Protein AF-A0A7C9GG11-F1 (afdb_monomer_lite)

pLDDT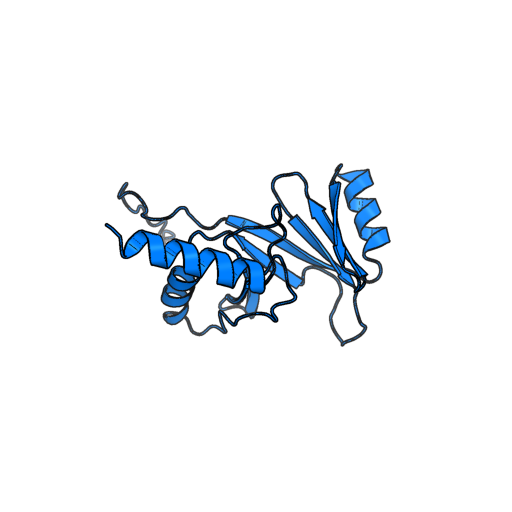: mean 78.02, std 20.52, range [38.72, 98.62]

Sequence (157 aa):
MRRDRLIFNKRNNDVRKYTMPKIRHLAIIAMDPEELARFYCDVFDMEVIDRSPTGGVFLSDGYFNIALLPNRAEGKANGINHFGFLVDDVAEVEERLKKWKVSGPKARPDNRYYAETRATDPEGNMFDLSVHGFLKKETGEDRKTAAGEKTKTRENV

Radius of gyration: 18.52 Å; chains: 1; bounding box: 51×51×49 Å

Foldseek 3Di:
DDDPDDCPPPDDPPPPPWDDWDFAEWEWEDQQQVVVVCVCCVPPVWDFPDADPQRWTWTHPVRHIYIYHYDPVPPDDTTTQAIEIATQDPVVVVVVCVVDPWDDQDADPQADFAFGGWIADPVRHIYGYGNPHDNDRDTSVNVVVVVVVVVVVVVVD

Secondary structure (DSSP, 8-state):
----------------SSPPPEEEEEEEEES-HHHHHHHHHHHH--EEEEE-TTS-EEEESSS-EEEEEE--SSSPPSEEEEEEEE-S-HHHHHHHHTTSS----EEPPTT-SS--EEEE-TT--EEEEESSTTSS---HHHHHHHHHHHHHHHTT-

Structure (mmCIF, N/CA/C/O backbone):
data_AF-A0A7C9GG11-F1
#
_entry.id   AF-A0A7C9GG11-F1
#
loop_
_atom_site.group_PDB
_atom_site.id
_atom_site.type_symbol
_atom_site.label_atom_id
_atom_site.label_alt_id
_atom_site.label_comp_id
_atom_site.label_asym_id
_atom_site.label_entity_id
_atom_site.label_seq_id
_atom_site.pdbx_PDB_ins_code
_atom_site.Cartn_x
_atom_site.Cartn_y
_atom_site.Cartn_z
_atom_site.occupancy
_atom_site.B_iso_or_equiv
_atom_site.auth_seq_id
_atom_site.auth_comp_id
_atom_site.auth_asym_id
_atom_site.auth_atom_id
_atom_site.pdbx_PDB_model_num
ATOM 1 N N . MET A 1 1 ? -1.467 -30.677 32.889 1.00 40.59 1 MET A N 1
ATOM 2 C CA . MET A 1 1 ? -1.200 -29.786 31.738 1.00 40.59 1 MET A CA 1
ATOM 3 C C . MET A 1 1 ? -2.509 -29.175 31.270 1.00 40.59 1 MET A C 1
ATOM 5 O O . MET A 1 1 ? -3.323 -29.870 30.673 1.00 40.59 1 MET A O 1
ATOM 9 N N . ARG A 1 2 ? -2.770 -27.914 31.631 1.00 38.91 2 ARG A N 1
ATOM 10 C CA . ARG A 1 2 ? -3.952 -27.183 31.161 1.00 38.91 2 ARG A CA 1
ATOM 11 C C . ARG A 1 2 ? -3.643 -26.679 29.752 1.00 38.91 2 ARG A C 1
ATOM 13 O O . ARG A 1 2 ? -2.632 -26.021 29.552 1.00 38.91 2 ARG A O 1
ATOM 20 N N . ARG A 1 3 ? -4.463 -27.074 28.777 1.00 43.50 3 ARG A N 1
ATOM 21 C CA . ARG A 1 3 ? -4.437 -26.501 27.430 1.00 43.50 3 ARG A CA 1
ATOM 22 C C . ARG A 1 3 ? -5.067 -25.121 27.540 1.00 43.50 3 ARG A C 1
ATOM 24 O O . ARG A 1 3 ? -6.277 -25.036 27.757 1.00 43.50 3 ARG A O 1
ATOM 31 N N . ASP A 1 4 ? -4.254 -24.081 27.430 1.00 44.12 4 ASP A N 1
ATOM 32 C CA . ASP A 1 4 ? -4.733 -22.710 27.327 1.00 44.12 4 ASP A CA 1
ATOM 33 C C . ASP A 1 4 ? -5.548 -22.592 26.042 1.00 44.12 4 ASP A C 1
ATOM 35 O O . ASP A 1 4 ? -5.050 -22.575 24.917 1.00 44.12 4 ASP A O 1
ATOM 39 N N . ARG A 1 5 ? -6.864 -22.639 26.235 1.00 41.66 5 ARG A N 1
ATOM 40 C CA . ARG A 1 5 ? -7.866 -22.470 25.200 1.00 41.66 5 ARG A CA 1
ATOM 41 C C . ARG A 1 5 ? -7.741 -21.024 24.728 1.00 41.66 5 ARG A C 1
ATOM 43 O O . ARG A 1 5 ? -8.159 -20.115 25.440 1.00 41.66 5 ARG A O 1
ATOM 50 N N . LEU A 1 6 ? -7.141 -20.840 23.550 1.00 39.03 6 LEU A N 1
ATOM 51 C CA . LEU A 1 6 ? -7.130 -19.590 22.792 1.00 39.03 6 LEU A CA 1
ATOM 52 C C . LEU A 1 6 ? -8.517 -18.943 22.927 1.00 39.03 6 LEU A C 1
ATOM 54 O O . LEU A 1 6 ? -9.521 -19.544 22.532 1.00 39.03 6 LEU A O 1
ATOM 58 N N . ILE A 1 7 ? -8.589 -17.768 23.553 1.00 41.22 7 ILE A N 1
ATOM 59 C CA . ILE A 1 7 ? -9.839 -17.029 23.736 1.00 41.22 7 ILE A CA 1
ATOM 60 C C . ILE A 1 7 ? -10.241 -16.498 22.356 1.00 41.22 7 ILE A C 1
ATOM 62 O O . ILE A 1 7 ? -9.995 -15.345 22.007 1.00 41.22 7 ILE A O 1
ATOM 66 N N . PHE A 1 8 ? -10.855 -17.354 21.538 1.00 41.09 8 PHE A N 1
ATOM 67 C CA . PHE A 1 8 ? -11.678 -16.901 20.431 1.00 41.09 8 PHE A CA 1
ATOM 68 C C . PHE A 1 8 ? -12.862 -16.206 21.076 1.00 41.09 8 PHE A C 1
ATOM 70 O O . PHE A 1 8 ? -13.739 -16.832 21.672 1.00 41.09 8 PHE A O 1
ATOM 77 N N . ASN A 1 9 ? -12.813 -14.884 21.047 1.00 40.16 9 ASN A N 1
ATOM 78 C CA . ASN A 1 9 ? -13.829 -14.046 21.630 1.00 40.16 9 ASN A CA 1
ATOM 79 C C . ASN A 1 9 ? -15.135 -14.287 20.855 1.00 40.16 9 ASN A C 1
ATOM 81 O O . ASN A 1 9 ? -15.364 -13.676 19.811 1.00 40.16 9 ASN A O 1
ATOM 85 N N . LYS A 1 10 ? -15.965 -15.217 21.348 1.00 44.25 10 LYS A N 1
ATOM 86 C CA . LYS A 1 10 ? -17.392 -15.334 21.031 1.00 44.25 10 LYS A CA 1
ATOM 87 C C . LYS A 1 10 ? -18.043 -14.042 21.527 1.00 44.25 10 LYS A C 1
ATOM 89 O O . LYS A 1 10 ? -18.586 -13.988 22.623 1.00 44.25 10 LYS A O 1
ATOM 94 N N . ARG A 1 11 ? -17.899 -12.963 20.760 1.00 49.91 11 ARG A N 1
ATOM 95 C CA . ARG A 1 11 ? -18.651 -11.734 20.991 1.00 49.91 11 ARG A CA 1
ATOM 96 C C . ARG A 1 11 ? -19.949 -11.830 20.214 1.00 49.91 11 ARG A C 1
ATOM 98 O O . ARG A 1 11 ? -19.939 -12.115 19.019 1.00 49.91 11 ARG A O 1
ATOM 105 N N . ASN A 1 12 ? -21.019 -11.676 20.982 1.00 40.12 12 ASN A N 1
ATOM 106 C CA . ASN A 1 12 ? -22.413 -11.728 20.597 1.00 40.12 12 ASN A CA 1
ATOM 107 C C . ASN A 1 12 ? -22.710 -10.877 19.364 1.00 40.12 12 ASN A C 1
ATOM 109 O O . ASN A 1 12 ? -21.978 -9.950 19.026 1.00 40.12 12 ASN A O 1
ATOM 113 N N . ASN A 1 13 ? -23.826 -11.227 18.735 1.00 44.06 13 ASN A N 1
ATOM 114 C CA . ASN A 1 13 ? -24.423 -10.644 17.540 1.00 44.06 13 ASN A CA 1
ATOM 115 C C . ASN A 1 13 ? -24.914 -9.190 17.741 1.00 44.06 13 ASN A C 1
ATOM 117 O O . ASN A 1 13 ? -25.899 -8.782 17.132 1.00 44.06 13 ASN A O 1
ATOM 121 N N . ASP A 1 14 ? -24.250 -8.419 18.604 1.00 47.81 14 ASP A N 1
ATOM 122 C CA . ASP A 1 14 ? -24.412 -6.976 18.675 1.00 47.81 14 ASP A CA 1
ATOM 123 C C . ASP A 1 14 ? -23.839 -6.418 17.380 1.00 47.81 14 ASP A C 1
ATOM 125 O O . ASP A 1 14 ? -22.644 -6.562 17.100 1.00 47.81 14 ASP A O 1
ATOM 129 N N . VAL A 1 15 ? -24.730 -5.858 16.564 1.00 47.22 15 VAL A N 1
ATOM 130 C CA . VAL A 1 15 ? -24.448 -5.175 15.302 1.00 47.22 15 VAL A CA 1
ATOM 131 C C . VAL A 1 15 ? -23.157 -4.389 15.475 1.00 47.22 15 VAL A C 1
ATOM 133 O O . VAL A 1 15 ? -23.130 -3.378 16.182 1.00 47.22 15 VAL A O 1
ATOM 136 N N . ARG A 1 16 ? -22.047 -4.871 14.897 1.00 51.84 16 ARG A N 1
ATOM 137 C CA . ARG A 1 16 ? -20.829 -4.069 14.917 1.00 51.84 16 ARG A CA 1
ATOM 138 C C . ARG A 1 16 ? -21.207 -2.768 14.229 1.00 51.84 16 ARG A C 1
ATOM 140 O O . ARG A 1 16 ? -21.592 -2.788 13.065 1.00 51.84 16 ARG A O 1
ATOM 147 N N . LYS A 1 17 ? -21.102 -1.655 14.955 1.00 54.22 17 LYS A N 1
ATOM 148 C CA . LYS A 1 17 ? -21.342 -0.313 14.413 1.00 54.22 17 LYS A CA 1
ATOM 149 C C . LYS A 1 17 ? -20.488 -0.050 13.156 1.00 54.22 17 LYS A C 1
ATOM 151 O O . LYS A 1 17 ? -20.862 0.787 12.347 1.00 54.22 17 LYS A O 1
ATOM 156 N N . TYR A 1 18 ? -19.401 -0.815 12.988 1.00 57.03 18 TYR A N 1
ATOM 157 C CA . TYR A 1 18 ? -18.462 -0.768 11.871 1.00 57.03 18 TYR A CA 1
ATOM 158 C C . TYR A 1 18 ? -18.051 -2.165 11.405 1.00 57.03 18 TYR A C 1
ATOM 160 O O . TYR A 1 18 ? -17.975 -3.122 12.188 1.00 57.03 18 TYR A O 1
ATOM 168 N N . THR A 1 19 ? -17.754 -2.291 10.117 1.00 76.75 19 THR A N 1
ATOM 169 C CA . THR A 1 19 ? -17.280 -3.548 9.549 1.00 76.75 19 THR A CA 1
ATOM 170 C C . THR A 1 19 ? -15.874 -3.874 10.062 1.00 76.75 19 THR A C 1
ATOM 172 O O . THR A 1 19 ? -15.121 -3.026 10.535 1.00 76.75 19 THR A O 1
ATOM 175 N N . MET A 1 20 ? -15.511 -5.158 10.065 1.00 87.00 20 MET A N 1
ATOM 176 C CA . MET A 1 20 ? -14.151 -5.561 10.432 1.00 87.00 20 MET A CA 1
ATOM 177 C C . MET A 1 20 ? -13.158 -5.015 9.393 1.00 87.00 20 MET A C 1
ATOM 179 O O . MET A 1 20 ? -13.318 -5.396 8.229 1.00 87.00 20 MET A O 1
ATOM 183 N N . PRO A 1 21 ? -12.117 -4.252 9.791 1.00 92.06 21 PRO A N 1
ATOM 184 C CA . PRO A 1 21 ? -11.079 -3.805 8.868 1.00 92.06 21 PRO A CA 1
ATOM 185 C C . PRO A 1 21 ? -10.490 -4.950 8.051 1.00 92.06 21 PRO A C 1
ATOM 187 O O . PRO A 1 21 ? -10.298 -6.058 8.568 1.00 92.06 21 PRO A O 1
ATOM 190 N N . LYS A 1 22 ? -10.205 -4.687 6.777 1.00 91.19 22 LYS A N 1
ATOM 191 C CA . LYS A 1 22 ? -9.681 -5.685 5.835 1.00 91.19 22 LYS A CA 1
ATOM 192 C C . LYS A 1 22 ? -8.292 -5.287 5.381 1.00 91.19 22 LYS A C 1
ATOM 194 O O . LYS A 1 22 ? -8.076 -4.122 5.073 1.00 91.19 22 LYS A O 1
ATOM 199 N N . ILE A 1 23 ? -7.372 -6.244 5.292 1.00 92.81 23 ILE A N 1
ATOM 200 C CA . ILE A 1 23 ? -6.103 -6.003 4.600 1.00 92.81 23 ILE A CA 1
ATOM 201 C C . ILE A 1 23 ? -6.422 -5.892 3.110 1.00 92.81 23 ILE A C 1
ATOM 203 O O . ILE A 1 23 ? -7.048 -6.784 2.539 1.00 92.81 23 ILE A O 1
ATOM 207 N N . ARG A 1 24 ? -6.053 -4.765 2.507 1.00 93.50 24 ARG A N 1
ATOM 208 C CA . ARG A 1 24 ? -6.392 -4.421 1.115 1.00 93.50 24 ARG A CA 1
ATOM 209 C C . ARG A 1 24 ? -5.201 -3.904 0.320 1.00 93.50 24 ARG A C 1
ATOM 211 O O . ARG A 1 24 ? -5.360 -3.525 -0.835 1.00 93.50 24 ARG A O 1
ATOM 218 N N . HIS A 1 25 ? -4.036 -3.866 0.951 1.00 93.31 25 HIS A N 1
ATOM 219 C CA . HIS A 1 25 ? -2.834 -3.280 0.397 1.00 93.31 25 HIS A CA 1
ATOM 220 C C . HIS A 1 25 ? -1.596 -4.019 0.905 1.00 93.31 25 HIS A C 1
ATOM 222 O O . HIS A 1 25 ? -1.509 -4.342 2.094 1.00 93.31 25 HIS A O 1
ATOM 228 N N . LEU A 1 26 ? -0.632 -4.227 0.015 1.00 96.00 26 LEU A N 1
ATOM 229 C CA . LEU A 1 26 ? 0.717 -4.688 0.315 1.00 96.00 26 LEU A CA 1
ATOM 230 C C . LEU A 1 26 ? 1.717 -3.821 -0.443 1.00 96.00 26 LEU A C 1
ATOM 232 O O . LEU A 1 26 ? 1.577 -3.615 -1.644 1.00 96.00 26 LEU A O 1
ATOM 236 N N . ALA A 1 27 ? 2.759 -3.365 0.236 1.00 95.69 27 ALA A N 1
ATOM 237 C CA . ALA A 1 27 ? 3.867 -2.664 -0.383 1.00 95.69 27 ALA A CA 1
ATOM 238 C C . ALA A 1 27 ? 5.120 -3.535 -0.395 1.00 95.69 27 ALA A C 1
ATOM 240 O O . ALA A 1 27 ? 5.523 -4.085 0.635 1.00 95.69 27 ALA A O 1
ATOM 241 N N . ILE A 1 28 ? 5.765 -3.596 -1.554 1.00 97.38 28 ILE A N 1
ATOM 242 C CA . ILE A 1 28 ? 7.005 -4.331 -1.789 1.00 97.38 28 ILE A CA 1
ATOM 243 C C . ILE A 1 28 ? 8.052 -3.335 -2.279 1.00 97.38 28 ILE A C 1
ATOM 245 O O . ILE A 1 28 ? 7.799 -2.578 -3.212 1.00 97.38 28 ILE A O 1
ATOM 249 N N . ILE A 1 29 ? 9.228 -3.325 -1.653 1.00 96.75 29 ILE A N 1
ATOM 250 C CA . ILE A 1 29 ? 10.393 -2.613 -2.185 1.00 96.75 29 ILE A CA 1
ATOM 251 C C . ILE A 1 29 ? 11.060 -3.504 -3.228 1.00 96.75 29 ILE A C 1
ATOM 253 O O . ILE A 1 29 ? 11.436 -4.640 -2.931 1.00 96.75 29 ILE A O 1
ATOM 257 N N . ALA A 1 30 ? 11.224 -2.971 -4.433 1.00 96.31 30 ALA A N 1
ATOM 258 C CA . ALA A 1 30 ? 11.803 -3.661 -5.573 1.00 96.31 30 ALA A CA 1
ATOM 259 C C . ALA A 1 30 ? 12.916 -2.822 -6.203 1.00 96.31 30 ALA A C 1
ATOM 261 O O . ALA A 1 30 ? 12.816 -1.598 -6.279 1.00 96.31 30 ALA A O 1
ATOM 262 N N . MET A 1 31 ? 13.975 -3.484 -6.670 1.00 95.12 31 MET A N 1
ATOM 263 C CA . MET A 1 31 ? 15.020 -2.831 -7.464 1.00 95.12 31 MET A CA 1
ATOM 264 C C . MET A 1 31 ? 14.472 -2.324 -8.798 1.00 95.12 31 MET A C 1
ATOM 266 O O . MET A 1 31 ? 14.729 -1.179 -9.154 1.00 95.12 31 MET A O 1
ATOM 270 N N . ASP A 1 32 ? 13.679 -3.152 -9.479 1.00 96.19 32 ASP A N 1
ATOM 271 C CA . ASP A 1 32 ? 12.973 -2.795 -10.706 1.00 96.19 32 ASP A CA 1
ATOM 272 C C . ASP A 1 32 ? 11.463 -3.048 -10.528 1.00 96.19 32 ASP A C 1
ATOM 274 O O . ASP A 1 32 ? 10.991 -4.184 -10.652 1.00 96.19 32 ASP A O 1
ATOM 278 N N . PRO A 1 33 ? 10.686 -2.008 -10.171 1.00 98.06 33 PRO A N 1
ATOM 279 C CA . PRO A 1 33 ? 9.238 -2.121 -10.052 1.00 98.06 33 PRO A CA 1
ATOM 280 C C . PRO A 1 33 ? 8.515 -2.484 -11.355 1.00 98.06 33 PRO A C 1
ATOM 282 O O . PRO A 1 33 ? 7.463 -3.109 -11.276 1.00 98.06 33 PRO A O 1
ATOM 285 N N . GLU A 1 34 ? 9.031 -2.118 -12.533 1.00 97.94 34 GLU A N 1
ATOM 286 C CA . GLU A 1 34 ? 8.371 -2.399 -13.819 1.00 97.94 34 GLU A CA 1
ATOM 287 C C . GLU A 1 34 ? 8.625 -3.837 -14.284 1.00 97.94 34 GLU A C 1
ATOM 289 O O . GLU A 1 34 ? 7.731 -4.476 -14.837 1.00 97.94 34 GLU A O 1
ATOM 294 N N . GLU A 1 35 ? 9.824 -4.377 -14.060 1.00 98.25 35 GLU A N 1
ATOM 295 C CA . GLU A 1 35 ? 10.091 -5.803 -14.288 1.00 98.25 35 GLU A CA 1
ATOM 296 C C . GLU A 1 35 ? 9.242 -6.671 -13.352 1.00 98.25 35 GLU A C 1
ATOM 298 O O . GLU A 1 35 ? 8.569 -7.601 -13.798 1.00 98.25 35 GLU A O 1
ATOM 303 N N . LEU A 1 36 ? 9.188 -6.320 -12.064 1.00 98.44 36 LEU A N 1
ATOM 304 C CA . LEU A 1 36 ? 8.354 -7.042 -11.108 1.00 98.44 36 LEU A CA 1
ATOM 305 C C . LEU A 1 36 ? 6.856 -6.892 -11.419 1.00 98.44 36 LEU A C 1
ATOM 307 O O . LEU A 1 36 ? 6.096 -7.841 -11.233 1.00 98.44 36 LEU A O 1
ATOM 311 N N . ALA A 1 37 ? 6.423 -5.730 -11.921 1.00 98.56 37 ALA A N 1
ATOM 312 C CA . ALA A 1 37 ? 5.053 -5.538 -12.381 1.00 98.56 37 ALA A CA 1
ATOM 313 C C . ALA A 1 37 ? 4.706 -6.486 -13.527 1.00 98.56 37 ALA A C 1
ATOM 315 O O . ALA A 1 37 ? 3.693 -7.174 -13.444 1.00 98.56 37 ALA A O 1
ATOM 316 N N . ARG A 1 38 ? 5.570 -6.569 -14.548 1.00 98.62 38 ARG A N 1
ATOM 317 C CA . ARG A 1 38 ? 5.396 -7.500 -15.672 1.00 98.62 38 ARG A CA 1
ATOM 318 C C . ARG A 1 38 ? 5.247 -8.935 -15.201 1.00 98.62 38 ARG A C 1
ATOM 320 O O . ARG A 1 38 ? 4.312 -9.595 -15.619 1.00 98.62 38 ARG A O 1
ATOM 327 N N . PHE A 1 39 ? 6.082 -9.381 -14.264 1.00 98.62 39 PHE A N 1
ATOM 328 C CA . PHE A 1 39 ? 5.938 -10.715 -13.682 1.00 98.62 39 PHE A CA 1
ATOM 329 C C . PHE A 1 39 ? 4.541 -10.949 -13.082 1.00 98.62 39 PHE A C 1
ATOM 331 O O . PHE A 1 39 ? 3.913 -11.962 -13.372 1.00 98.62 39 PHE A O 1
ATOM 338 N N . TYR A 1 40 ? 4.031 -10.021 -12.266 1.00 98.50 40 TYR A N 1
ATOM 339 C CA . TYR A 1 40 ? 2.705 -10.183 -11.661 1.00 98.50 40 TYR A CA 1
ATOM 340 C C . TYR A 1 40 ? 1.562 -10.105 -12.681 1.00 98.50 40 TYR A C 1
ATOM 342 O O . TYR A 1 40 ? 0.586 -10.840 -12.545 1.00 98.50 40 TYR A O 1
ATOM 350 N N . CYS A 1 41 ? 1.683 -9.246 -13.695 1.00 98.25 41 CYS A N 1
ATOM 351 C CA . CYS A 1 41 ? 0.726 -9.173 -14.795 1.00 98.25 41 CYS A CA 1
ATOM 352 C C . CYS A 1 41 ? 0.723 -10.466 -15.619 1.00 98.25 41 CYS A C 1
ATOM 354 O O . CYS A 1 41 ? -0.334 -11.032 -15.850 1.00 98.25 41 CYS A O 1
ATOM 356 N N . ASP A 1 42 ? 1.895 -10.962 -16.010 1.00 98.56 42 ASP A N 1
ATOM 357 C CA . ASP A 1 42 ? 2.022 -12.105 -16.918 1.00 98.56 42 ASP A CA 1
ATOM 358 C C . ASP A 1 42 ? 1.680 -13.440 -16.240 1.00 98.56 42 ASP A C 1
ATOM 360 O O . ASP A 1 42 ? 1.171 -14.353 -16.885 1.00 98.56 42 ASP A O 1
ATOM 364 N N . VAL A 1 43 ? 1.991 -13.588 -14.947 1.00 98.56 43 VAL A N 1
ATOM 365 C CA . VAL A 1 43 ? 1.817 -14.861 -14.222 1.00 98.56 43 VAL A CA 1
ATOM 366 C C . VAL A 1 43 ? 0.464 -14.955 -13.519 1.00 98.56 43 VAL A C 1
ATOM 368 O O . VAL A 1 43 ? -0.060 -16.058 -13.358 1.00 98.56 43 VAL A O 1
ATOM 371 N N . PHE A 1 44 ? -0.089 -13.828 -13.066 1.00 97.81 44 PHE A N 1
ATOM 372 C CA . PHE A 1 44 ? -1.292 -13.802 -12.228 1.00 97.81 44 PHE A CA 1
ATOM 373 C C . PHE A 1 44 ? -2.400 -12.896 -12.772 1.00 97.81 44 PHE A C 1
ATOM 375 O O . PHE A 1 44 ? -3.354 -12.624 -12.044 1.00 97.81 44 PHE A O 1
ATOM 382 N N . ASP A 1 45 ? -2.267 -12.411 -14.010 1.00 97.50 45 ASP A N 1
ATOM 383 C CA . ASP A 1 45 ? -3.246 -11.553 -14.687 1.00 97.50 45 ASP A CA 1
ATOM 384 C C . ASP A 1 45 ? -3.599 -10.277 -13.900 1.00 97.50 45 ASP A C 1
ATOM 386 O O . ASP A 1 45 ? -4.687 -9.716 -14.033 1.00 97.50 45 ASP A O 1
ATOM 390 N N . MET A 1 46 ? -2.685 -9.799 -13.048 1.00 97.69 46 MET A N 1
ATOM 391 C CA . MET A 1 46 ? -2.906 -8.555 -12.313 1.00 97.69 46 MET A CA 1
ATOM 392 C C . MET A 1 46 ? -2.884 -7.357 -13.261 1.00 97.69 46 MET A C 1
ATOM 394 O O . MET A 1 46 ? -2.057 -7.270 -14.166 1.00 97.69 46 MET A O 1
ATOM 398 N N . GLU A 1 47 ? -3.724 -6.364 -12.996 1.00 97.19 47 GLU A N 1
ATOM 399 C CA . GLU A 1 47 ? -3.795 -5.150 -13.801 1.00 97.19 47 GLU A CA 1
ATOM 400 C C . GLU A 1 47 ? -2.977 -4.023 -13.176 1.00 97.19 47 GLU A C 1
ATOM 402 O O . GLU A 1 47 ? -3.040 -3.781 -11.967 1.00 97.19 47 GLU A O 1
ATOM 407 N N . VAL A 1 48 ? -2.244 -3.274 -14.003 1.00 97.19 48 VAL A N 1
ATOM 408 C CA . VAL A 1 48 ? -1.631 -2.023 -13.549 1.00 97.19 48 VAL A CA 1
ATOM 409 C C . VAL A 1 48 ? -2.707 -0.947 -13.453 1.00 97.19 48 VAL A C 1
ATOM 411 O O . VAL A 1 48 ? -3.208 -0.471 -14.469 1.00 97.19 48 VAL A O 1
ATOM 414 N N . ILE A 1 49 ? -3.018 -0.524 -12.231 1.00 95.00 49 ILE A N 1
ATOM 415 C CA . ILE A 1 49 ? -4.040 0.494 -11.959 1.00 95.00 49 ILE A CA 1
ATOM 416 C C . ILE A 1 49 ? -3.458 1.907 -11.847 1.00 95.00 49 ILE A C 1
ATOM 418 O O . ILE A 1 49 ? -4.180 2.892 -12.005 1.00 95.00 49 ILE A O 1
ATOM 422 N N . ASP A 1 50 ? -2.158 2.032 -11.557 1.00 94.00 50 ASP A N 1
ATOM 423 C CA . ASP A 1 50 ? -1.503 3.334 -11.447 1.00 94.00 50 ASP A CA 1
ATOM 424 C C . ASP A 1 50 ? 0.025 3.256 -11.558 1.00 94.00 50 ASP A C 1
ATOM 426 O O . ASP A 1 50 ? 0.641 2.212 -11.326 1.00 94.00 50 ASP A O 1
ATOM 430 N N . ARG A 1 51 ? 0.643 4.404 -11.846 1.00 94.31 51 ARG A N 1
ATOM 431 C CA . ARG A 1 51 ? 2.094 4.616 -11.807 1.00 94.31 51 ARG A CA 1
ATOM 432 C C . ARG A 1 51 ? 2.405 5.963 -11.170 1.00 94.31 51 ARG A C 1
ATOM 434 O O . ARG A 1 51 ? 1.809 6.976 -11.532 1.00 94.31 51 ARG A O 1
ATOM 441 N N . SER A 1 52 ? 3.359 6.002 -10.240 1.00 90.19 52 SER A N 1
ATOM 442 C CA . SER A 1 52 ? 3.814 7.270 -9.668 1.00 90.19 52 SER A CA 1
ATOM 443 C C . SER A 1 52 ? 4.943 7.883 -10.506 1.00 90.19 52 SER A C 1
ATOM 445 O O . SER A 1 52 ? 5.816 7.158 -10.986 1.00 90.19 52 SER A O 1
ATOM 447 N N . PRO A 1 53 ? 5.048 9.226 -10.570 1.00 88.50 53 PRO A N 1
ATOM 448 C CA . PRO A 1 53 ? 6.192 9.914 -11.189 1.00 88.50 53 PRO A CA 1
ATOM 449 C C . PRO A 1 53 ? 7.547 9.564 -10.559 1.00 88.50 53 PRO A C 1
ATOM 451 O O . PRO A 1 53 ? 8.602 9.875 -11.094 1.00 88.50 53 PRO A O 1
ATOM 454 N N . THR A 1 54 ? 7.519 8.951 -9.377 1.00 89.06 54 THR A N 1
ATOM 455 C CA . THR A 1 54 ? 8.693 8.564 -8.600 1.00 89.06 54 THR A CA 1
ATOM 456 C C . THR A 1 54 ? 9.133 7.119 -8.829 1.00 89.06 54 THR A C 1
ATOM 458 O O . THR A 1 54 ? 9.998 6.662 -8.083 1.00 89.06 54 THR A O 1
ATOM 461 N N . GLY A 1 55 ? 8.550 6.422 -9.812 1.00 92.31 55 GLY A N 1
ATOM 462 C CA . GLY A 1 55 ? 8.918 5.060 -10.212 1.00 92.31 55 GLY A CA 1
ATOM 463 C C . GLY A 1 55 ? 8.165 3.943 -9.486 1.00 92.31 55 GLY A C 1
ATOM 464 O O . GLY A 1 55 ? 8.608 2.803 -9.515 1.00 92.31 55 GLY A O 1
ATOM 465 N N . GLY A 1 56 ? 7.071 4.251 -8.784 1.00 96.00 56 GLY A N 1
ATOM 466 C CA . GLY A 1 56 ? 6.212 3.235 -8.177 1.00 96.00 56 GLY A CA 1
ATOM 467 C C . GLY A 1 56 ? 5.185 2.695 -9.170 1.00 96.00 56 GLY A C 1
ATOM 468 O O . GLY A 1 56 ? 4.615 3.473 -9.934 1.00 96.00 56 GLY A O 1
ATOM 469 N N . VAL A 1 57 ? 4.908 1.394 -9.116 1.00 97.31 57 VAL A N 1
ATOM 470 C CA . VAL A 1 57 ? 3.883 0.727 -9.937 1.00 97.31 57 VAL A CA 1
ATOM 471 C C . VAL A 1 57 ? 2.841 0.102 -9.019 1.00 97.31 57 VAL A C 1
ATOM 473 O O . VAL A 1 57 ? 3.187 -0.555 -8.040 1.00 97.31 57 VAL A O 1
ATOM 476 N N . PHE A 1 58 ? 1.561 0.325 -9.303 1.00 96.12 58 PHE A N 1
ATOM 477 C CA . PHE A 1 58 ? 0.458 -0.146 -8.470 1.00 96.12 58 PHE A CA 1
ATOM 478 C C . PHE A 1 58 ? -0.380 -1.140 -9.262 1.00 96.12 58 PHE A C 1
ATOM 480 O O . PHE A 1 58 ? -0.895 -0.809 -10.328 1.00 96.12 58 PHE A O 1
ATOM 487 N N . LEU A 1 59 ? -0.517 -2.344 -8.719 1.00 96.69 59 LEU A N 1
ATOM 488 C CA . LEU A 1 59 ? -1.236 -3.456 -9.329 1.00 96.69 59 LEU A CA 1
ATOM 489 C C . LEU A 1 59 ? -2.517 -3.768 -8.566 1.00 96.69 59 LEU A C 1
ATOM 491 O O . LEU A 1 59 ? -2.591 -3.517 -7.357 1.00 96.69 59 LEU A O 1
ATOM 495 N N . SER A 1 60 ? -3.492 -4.374 -9.235 1.00 95.81 60 SER A N 1
ATOM 496 C CA . SER A 1 60 ? -4.647 -4.969 -8.574 1.00 95.81 60 SER A CA 1
ATOM 497 C C . SER A 1 60 ? -5.205 -6.192 -9.294 1.00 95.81 60 SER A C 1
ATOM 499 O O . SER A 1 60 ? -5.107 -6.300 -10.507 1.00 95.81 60 SER A O 1
ATOM 501 N N . ASP A 1 61 ? -5.830 -7.084 -8.526 1.00 93.44 61 ASP A N 1
ATOM 502 C CA . ASP A 1 61 ? -6.705 -8.165 -9.007 1.00 93.44 61 ASP A CA 1
ATOM 503 C C . ASP A 1 61 ? -8.211 -7.789 -8.900 1.00 93.44 61 ASP A C 1
ATOM 505 O O . ASP A 1 61 ? -9.091 -8.647 -8.914 1.00 93.44 61 ASP A O 1
ATOM 509 N N . GLY A 1 62 ? -8.526 -6.501 -8.688 1.00 89.06 62 GLY A N 1
ATOM 510 C CA . GLY A 1 62 ? -9.876 -5.988 -8.406 1.00 89.06 62 GLY A CA 1
ATOM 511 C C . GLY A 1 62 ? -10.289 -6.068 -6.928 1.00 89.06 62 GLY A C 1
ATOM 512 O O . GLY A 1 62 ? -11.201 -5.363 -6.483 1.00 89.06 62 GLY A O 1
ATOM 513 N N . TYR A 1 63 ? -9.589 -6.867 -6.122 1.00 88.44 63 TYR A N 1
ATOM 514 C CA . TYR A 1 63 ? -9.800 -7.020 -4.685 1.00 88.44 63 TYR A CA 1
ATOM 515 C C . TYR A 1 63 ? -8.591 -6.540 -3.865 1.00 88.44 63 TYR A C 1
ATOM 517 O O . TYR A 1 63 ? -8.732 -5.919 -2.827 1.00 88.44 63 TYR A O 1
ATOM 525 N N . PHE A 1 64 ? -7.370 -6.758 -4.281 1.00 89.06 64 PHE A N 1
ATOM 526 C CA . PHE A 1 64 ? -6.177 -6.482 -3.507 1.00 89.06 64 PHE A CA 1
ATOM 527 C C . PHE A 1 64 ? -5.279 -5.536 -4.287 1.00 89.06 64 PHE A C 1
ATOM 529 O O . PHE A 1 64 ? -5.230 -5.602 -5.513 1.00 89.06 64 PHE A O 1
ATOM 536 N N . ASN A 1 65 ? -4.582 -4.637 -3.594 1.00 93.88 65 ASN A N 1
ATOM 537 C CA . ASN A 1 65 ? -3.589 -3.774 -4.218 1.00 93.88 65 ASN A CA 1
ATOM 538 C C . ASN A 1 65 ? -2.176 -4.147 -3.789 1.00 93.88 65 ASN A C 1
ATOM 540 O O . ASN A 1 65 ? -1.897 -4.299 -2.599 1.00 93.88 65 ASN A O 1
ATOM 544 N N . ILE A 1 66 ? -1.277 -4.222 -4.768 1.00 96.75 66 ILE A N 1
ATOM 545 C CA . ILE A 1 66 ? 0.159 -4.337 -4.536 1.00 96.75 66 ILE A CA 1
ATOM 546 C C . ILE A 1 66 ? 0.831 -3.057 -5.033 1.00 96.75 66 ILE A C 1
ATOM 548 O O . ILE A 1 66 ? 0.726 -2.712 -6.206 1.00 96.75 66 ILE A O 1
ATOM 552 N N . ALA A 1 67 ? 1.530 -2.351 -4.146 1.00 96.19 67 ALA A N 1
ATOM 553 C CA . ALA A 1 67 ? 2.389 -1.229 -4.500 1.00 96.19 67 ALA A CA 1
ATOM 554 C C . ALA A 1 67 ? 3.847 -1.681 -4.581 1.00 96.19 67 ALA A C 1
ATOM 556 O O . ALA A 1 67 ? 4.472 -2.020 -3.575 1.00 96.19 67 ALA A O 1
ATOM 557 N N . LEU A 1 68 ? 4.400 -1.635 -5.783 1.00 97.50 68 LEU A N 1
ATOM 558 C CA . LEU A 1 68 ? 5.802 -1.892 -6.061 1.00 97.50 68 LEU A CA 1
ATOM 559 C C . LEU A 1 68 ? 6.547 -0.563 -5.979 1.00 97.50 68 LEU A C 1
ATOM 561 O O . LEU A 1 68 ? 6.342 0.337 -6.791 1.00 97.50 68 LEU A O 1
ATOM 565 N N . LEU A 1 69 ? 7.366 -0.409 -4.945 1.00 95.75 69 LEU A N 1
ATOM 566 C CA . LEU A 1 69 ? 8.084 0.821 -4.641 1.00 95.75 69 LEU A CA 1
ATOM 567 C C . LEU A 1 69 ? 9.556 0.672 -5.039 1.00 95.75 69 LEU A C 1
ATOM 569 O O . LEU A 1 69 ? 10.171 -0.331 -4.676 1.00 95.75 69 LEU A O 1
ATOM 573 N N . PRO A 1 70 ? 10.156 1.666 -5.711 1.00 95.44 70 PRO A N 1
ATOM 574 C CA . PRO A 1 70 ? 11.552 1.576 -6.107 1.00 95.44 70 PRO A CA 1
ATOM 575 C C . PRO A 1 70 ? 12.463 1.603 -4.882 1.00 95.44 70 PRO A C 1
ATOM 577 O O . PRO A 1 70 ? 12.299 2.437 -3.981 1.00 95.44 70 PRO A O 1
ATOM 580 N N . ASN A 1 71 ? 13.453 0.716 -4.863 1.00 94.38 71 ASN A N 1
ATOM 581 C CA . ASN A 1 71 ? 14.543 0.780 -3.907 1.00 94.38 71 ASN A CA 1
ATOM 582 C C . ASN A 1 71 ? 15.451 1.961 -4.265 1.00 94.38 71 ASN A C 1
ATOM 584 O O . ASN A 1 71 ? 15.977 2.049 -5.370 1.00 94.38 71 ASN A O 1
ATOM 588 N N . ARG A 1 72 ? 15.645 2.877 -3.315 1.00 88.69 72 ARG A N 1
ATOM 589 C CA . ARG A 1 72 ? 16.433 4.104 -3.503 1.00 88.69 72 ARG A CA 1
ATOM 590 C C . ARG A 1 72 ? 17.854 4.011 -2.949 1.00 88.69 72 ARG A C 1
ATOM 592 O O . ARG A 1 72 ? 18.479 5.038 -2.719 1.00 88.69 72 ARG A O 1
ATOM 599 N N . ALA A 1 73 ? 18.337 2.798 -2.672 1.00 83.56 73 ALA A N 1
ATOM 600 C CA . ALA A 1 73 ? 19.624 2.548 -2.018 1.00 83.56 73 ALA A CA 1
ATOM 601 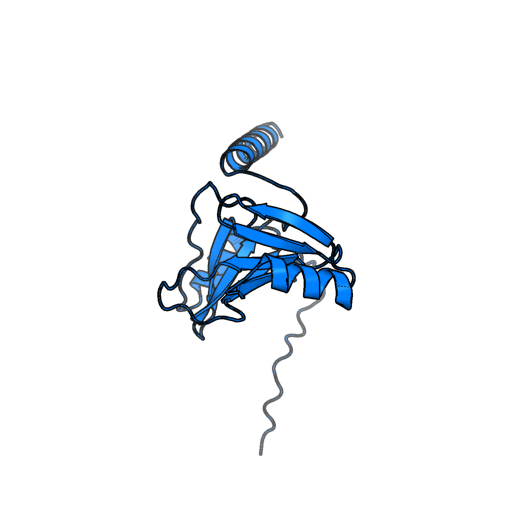C C . ALA A 1 73 ? 19.775 3.261 -0.654 1.00 83.56 73 ALA A C 1
ATOM 603 O O . ALA A 1 73 ? 20.876 3.482 -0.163 1.00 83.56 73 ALA A O 1
ATOM 604 N N . GLU A 1 74 ? 18.657 3.566 0.009 1.00 84.31 74 GLU A N 1
ATOM 605 C CA . GLU A 1 74 ? 18.595 4.230 1.321 1.00 84.31 74 GLU A CA 1
ATOM 606 C C . GLU A 1 74 ? 18.824 3.238 2.485 1.00 84.31 74 GLU A C 1
ATOM 608 O O . GLU A 1 74 ? 18.285 3.410 3.576 1.00 84.31 74 GLU A O 1
ATOM 613 N N . GLY A 1 75 ? 19.535 2.132 2.241 1.00 81.06 75 GLY A N 1
ATOM 614 C CA . GLY A 1 75 ? 19.730 1.055 3.221 1.00 81.06 75 GLY A CA 1
ATOM 615 C C . GLY A 1 75 ? 18.493 0.188 3.493 1.00 81.06 75 GLY A C 1
ATOM 616 O O . GLY A 1 75 ? 18.499 -0.609 4.428 1.00 81.06 75 GLY A O 1
ATOM 617 N N . LYS A 1 76 ? 17.425 0.314 2.693 1.00 82.19 76 LYS A N 1
ATOM 618 C CA . LYS A 1 76 ? 16.240 -0.552 2.790 1.00 82.19 76 LYS A CA 1
ATOM 619 C C . LYS A 1 76 ? 16.451 -1.830 1.983 1.00 82.19 76 LYS A C 1
ATOM 621 O O . LYS A 1 76 ? 16.820 -1.769 0.811 1.00 82.19 76 LYS A O 1
ATOM 626 N N . ALA A 1 77 ? 16.182 -2.976 2.602 1.00 88.94 77 ALA A N 1
ATOM 627 C CA . ALA A 1 77 ? 16.169 -4.258 1.910 1.00 88.94 77 ALA A CA 1
ATOM 628 C C . ALA A 1 77 ? 14.994 -4.341 0.921 1.00 88.94 77 ALA A C 1
ATOM 630 O O . ALA A 1 77 ? 13.945 -3.724 1.126 1.00 88.94 77 ALA A O 1
ATOM 631 N N . ASN A 1 78 ? 15.178 -5.126 -0.140 1.00 93.00 78 ASN A N 1
ATOM 632 C CA . ASN A 1 78 ? 14.084 -5.521 -1.023 1.00 93.00 78 ASN A CA 1
ATOM 633 C C . ASN A 1 78 ? 13.111 -6.455 -0.286 1.00 93.00 78 ASN A C 1
ATOM 635 O O . ASN A 1 78 ? 13.492 -7.133 0.669 1.00 93.00 78 ASN A O 1
ATOM 639 N N . GLY A 1 79 ? 11.876 -6.530 -0.778 1.00 95.12 79 GLY A N 1
ATOM 640 C CA . GLY A 1 79 ? 10.839 -7.419 -0.257 1.00 95.12 79 GLY A CA 1
ATOM 641 C C . GLY A 1 79 ? 9.683 -6.676 0.409 1.00 95.12 79 GLY A C 1
ATOM 642 O O . GLY A 1 79 ? 9.478 -5.480 0.187 1.00 95.12 79 GLY A O 1
ATOM 643 N N . ILE A 1 80 ? 8.891 -7.410 1.193 1.00 95.75 80 ILE A N 1
ATOM 644 C CA . ILE A 1 80 ? 7.702 -6.877 1.869 1.00 95.75 80 ILE A CA 1
ATOM 645 C C . ILE A 1 80 ? 8.111 -5.738 2.804 1.00 95.75 80 ILE A C 1
ATOM 647 O O . ILE A 1 80 ? 9.008 -5.885 3.630 1.00 95.75 80 ILE A O 1
ATOM 651 N N . ASN A 1 81 ? 7.434 -4.598 2.673 1.00 93.56 81 ASN A N 1
ATOM 652 C CA . ASN A 1 81 ? 7.748 -3.395 3.432 1.00 93.56 81 ASN A CA 1
ATOM 653 C C . ASN A 1 81 ? 6.659 -3.011 4.435 1.00 93.56 81 ASN A C 1
ATOM 655 O O . ASN A 1 81 ? 6.970 -2.685 5.576 1.00 93.56 81 ASN A O 1
ATOM 659 N N . HIS A 1 82 ? 5.400 -2.999 4.004 1.00 94.62 82 HIS A N 1
ATOM 660 C CA . HIS A 1 82 ? 4.242 -2.753 4.864 1.00 94.62 82 HIS A CA 1
ATOM 661 C C . HIS A 1 82 ? 2.980 -3.306 4.210 1.00 94.62 82 HIS A C 1
ATOM 663 O O . HIS A 1 82 ? 2.962 -3.595 3.016 1.00 94.62 82 HIS A O 1
ATOM 669 N N . PHE A 1 83 ? 1.919 -3.427 4.994 1.00 95.00 83 PHE A N 1
ATOM 670 C CA . PHE A 1 83 ? 0.577 -3.755 4.520 1.00 95.00 83 PHE A CA 1
ATOM 671 C C . PHE A 1 83 ? -0.392 -2.629 4.890 1.00 95.00 83 PHE A C 1
ATOM 673 O O . PHE A 1 83 ? -0.018 -1.689 5.585 1.00 95.00 83 PHE A O 1
ATOM 680 N N . GLY A 1 84 ? -1.628 -2.667 4.406 1.00 93.00 84 GLY A N 1
ATOM 681 C CA . GLY A 1 84 ? -2.606 -1.625 4.713 1.00 93.00 84 GLY A CA 1
ATOM 682 C C . GLY A 1 84 ? -3.997 -2.168 4.981 1.00 93.00 84 GLY A C 1
ATOM 683 O O . GLY A 1 84 ? -4.448 -3.105 4.313 1.00 93.00 84 GLY A O 1
ATOM 684 N N . PHE A 1 85 ? -4.675 -1.557 5.951 1.00 93.31 85 PHE A N 1
ATOM 685 C CA . PHE A 1 85 ? -6.068 -1.827 6.267 1.00 93.31 85 PHE A CA 1
ATOM 686 C C . PHE A 1 85 ? -6.990 -0.795 5.624 1.00 93.31 85 PHE A C 1
ATOM 688 O O . PHE A 1 85 ? -6.819 0.410 5.807 1.00 93.31 85 PHE A O 1
ATOM 695 N N . LEU A 1 86 ? -8.024 -1.298 4.953 1.00 90.75 86 LEU A N 1
ATOM 696 C CA . LEU A 1 86 ? -9.232 -0.535 4.685 1.00 90.75 86 LEU A CA 1
ATOM 697 C C . LEU A 1 86 ? -10.078 -0.513 5.959 1.00 90.75 86 LEU A C 1
ATOM 699 O O . LEU A 1 86 ? -10.400 -1.572 6.514 1.00 90.75 86 LEU A O 1
ATOM 703 N N . VAL A 1 87 ? -10.398 0.689 6.420 1.00 89.69 87 VAL A N 1
ATOM 704 C CA . VAL A 1 87 ? -11.146 0.962 7.650 1.00 89.69 87 VAL A CA 1
ATOM 705 C C . VAL A 1 87 ? -12.315 1.885 7.347 1.00 89.69 87 VAL A C 1
ATOM 707 O O . VAL A 1 87 ? -12.254 2.656 6.403 1.00 89.69 87 VAL A O 1
ATOM 710 N N . ASP A 1 88 ? -13.368 1.835 8.155 1.00 87.88 88 ASP A N 1
ATOM 711 C CA . ASP A 1 88 ? -14.501 2.754 7.987 1.00 87.88 88 ASP A CA 1
ATOM 712 C C . ASP A 1 88 ? -14.190 4.150 8.573 1.00 87.88 88 ASP A C 1
ATOM 714 O O . ASP A 1 88 ? -14.675 5.162 8.068 1.00 87.88 88 ASP A O 1
ATOM 718 N N . ASP A 1 89 ? -13.368 4.205 9.631 1.00 85.56 89 ASP A N 1
ATOM 719 C CA . ASP A 1 89 ? -12.979 5.430 10.339 1.00 85.56 89 ASP A CA 1
ATOM 720 C C . ASP A 1 89 ? -11.568 5.287 10.947 1.00 85.56 89 ASP A C 1
ATOM 722 O O . ASP A 1 89 ? -11.311 4.414 11.785 1.00 85.56 89 ASP A O 1
ATOM 726 N N . VAL A 1 90 ? -10.637 6.151 10.529 1.00 86.31 90 VAL A N 1
ATOM 727 C CA . VAL A 1 90 ? -9.259 6.180 11.048 1.00 86.31 90 VAL A CA 1
ATOM 728 C C . VAL A 1 90 ? -9.219 6.601 12.520 1.00 86.31 90 VAL A C 1
ATOM 730 O O . VAL A 1 90 ? -8.453 6.013 13.285 1.00 86.31 90 VAL A O 1
ATOM 733 N N . ALA A 1 91 ? -10.055 7.553 12.946 1.00 84.94 91 ALA A N 1
ATOM 734 C CA . ALA A 1 91 ? -10.056 8.065 14.317 1.00 84.94 91 ALA A CA 1
ATOM 735 C C . ALA A 1 91 ? -10.475 6.978 15.321 1.00 84.94 91 ALA A C 1
ATOM 737 O O . ALA A 1 91 ? -9.914 6.863 16.410 1.00 84.94 91 ALA A O 1
ATOM 738 N N . GLU A 1 92 ? -11.406 6.099 14.942 1.00 87.25 92 GLU A N 1
ATOM 739 C CA . GLU A 1 92 ? -11.785 4.959 15.784 1.00 87.25 92 GLU A CA 1
ATOM 740 C C . GLU A 1 92 ? -10.638 3.942 15.934 1.00 87.25 92 GLU A C 1
ATOM 742 O O . GLU A 1 92 ? -10.460 3.306 16.980 1.00 87.25 92 GLU A O 1
ATOM 747 N N . VAL A 1 93 ? -9.852 3.732 14.876 1.00 89.81 93 VAL A N 1
ATOM 748 C CA . VAL A 1 93 ? -8.666 2.867 14.939 1.00 89.81 93 VAL A CA 1
ATOM 749 C C . VAL A 1 93 ? -7.597 3.511 15.818 1.00 89.81 93 VAL A C 1
ATOM 751 O O . VAL A 1 93 ? -7.027 2.826 16.663 1.00 89.81 93 VAL A O 1
ATOM 754 N N . GLU A 1 94 ? -7.383 4.818 15.685 1.00 88.38 94 GLU A N 1
ATOM 755 C CA . GLU A 1 94 ? -6.476 5.595 16.527 1.00 88.38 94 GLU A CA 1
ATOM 756 C C . GLU A 1 94 ? -6.817 5.467 18.018 1.00 88.38 94 GLU A C 1
ATOM 758 O O . GLU A 1 94 ? -5.951 5.113 18.820 1.00 88.38 94 GLU A O 1
ATOM 763 N N . GLU A 1 95 ? -8.085 5.644 18.400 1.00 89.00 95 GLU A N 1
ATOM 764 C CA . GLU A 1 95 ? -8.527 5.464 19.791 1.00 89.00 95 GLU A CA 1
ATOM 765 C C . GLU A 1 95 ? -8.249 4.050 20.323 1.00 89.00 95 GLU A C 1
ATOM 767 O O . GLU A 1 95 ? -7.892 3.856 21.490 1.00 89.00 95 GLU A O 1
ATOM 772 N N . ARG A 1 96 ? -8.369 3.027 19.469 1.00 91.00 96 ARG A N 1
ATOM 773 C CA . ARG A 1 96 ? -8.017 1.650 19.844 1.00 91.00 96 ARG A CA 1
ATOM 774 C C . ARG A 1 96 ? -6.508 1.462 19.989 1.00 91.00 96 ARG A C 1
ATOM 776 O O . ARG A 1 96 ? -6.093 0.729 20.890 1.00 91.00 96 ARG A O 1
ATOM 783 N N . LEU A 1 97 ? -5.704 2.118 19.152 1.00 91.25 97 LEU A N 1
ATOM 784 C CA . LEU A 1 97 ? -4.242 2.047 19.191 1.00 91.25 97 LEU A CA 1
ATOM 785 C C . LEU A 1 97 ? -3.657 2.684 20.455 1.00 91.25 97 LEU A C 1
ATOM 787 O O . LEU A 1 97 ? -2.678 2.155 20.972 1.00 91.25 97 LEU A O 1
ATOM 791 N N . LYS A 1 98 ? -4.300 3.707 21.041 1.00 89.19 98 LYS A N 1
ATOM 792 C CA . LYS A 1 98 ? -3.871 4.333 22.316 1.00 89.19 98 LYS A CA 1
ATOM 793 C C . LYS A 1 98 ? -3.730 3.353 23.490 1.00 89.19 98 LYS A C 1
ATOM 795 O O . LYS A 1 98 ? -3.045 3.649 24.464 1.00 89.19 98 LYS A O 1
ATOM 800 N N . LYS A 1 99 ? -4.368 2.179 23.417 1.00 93.19 99 LYS A N 1
ATOM 801 C CA . LYS A 1 99 ? -4.266 1.111 24.431 1.00 93.19 99 LYS A CA 1
ATOM 802 C C . LYS A 1 99 ? -2.976 0.291 24.323 1.00 93.19 99 LYS A C 1
ATOM 804 O O . LYS A 1 99 ? -2.712 -0.539 25.189 1.00 93.19 99 LYS A O 1
ATOM 809 N N . TRP A 1 100 ? -2.199 0.498 23.266 1.00 94.00 100 TRP A N 1
ATOM 810 C CA . TRP A 1 100 ? -0.994 -0.252 22.945 1.00 94.00 100 TRP A CA 1
ATOM 811 C C . TRP A 1 100 ? 0.226 0.666 22.947 1.00 94.00 100 TRP A C 1
ATOM 813 O O . TRP A 1 100 ? 0.143 1.851 22.635 1.00 94.00 100 TRP A O 1
ATOM 823 N N . LYS A 1 101 ? 1.392 0.107 23.277 1.00 91.25 101 LYS A N 1
ATOM 824 C CA . LYS A 1 101 ? 2.675 0.819 23.200 1.00 91.25 101 LYS A CA 1
ATOM 825 C C . LYS A 1 101 ? 3.238 0.732 21.780 1.00 91.25 101 LYS A C 1
ATOM 827 O O . LYS A 1 101 ? 4.224 0.041 21.551 1.00 91.25 101 LYS A O 1
ATOM 832 N N . VAL A 1 102 ? 2.576 1.391 20.833 1.00 91.56 102 VAL A N 1
ATOM 833 C CA . VAL A 1 102 ? 2.928 1.381 19.403 1.00 91.56 102 VAL A CA 1
ATOM 834 C C . VAL A 1 102 ? 3.067 2.799 18.848 1.00 91.56 102 VAL A C 1
ATOM 836 O O . VAL A 1 102 ? 2.662 3.769 19.486 1.00 91.56 102 VAL A O 1
ATOM 839 N N . SER A 1 103 ? 3.669 2.932 17.665 1.00 84.81 103 SER A N 1
ATOM 840 C CA . SER A 1 103 ? 3.826 4.221 16.985 1.00 84.81 103 SER A CA 1
ATOM 841 C C . SER A 1 103 ? 2.647 4.500 16.052 1.00 84.81 103 SER A C 1
ATOM 843 O O . SER A 1 103 ? 2.209 3.609 15.329 1.00 84.81 103 SER A O 1
ATOM 845 N N . GLY A 1 104 ? 2.191 5.756 16.004 1.00 81.19 104 GLY A N 1
ATOM 846 C CA . GLY A 1 104 ? 1.118 6.204 15.111 1.00 81.19 104 GLY A CA 1
ATOM 847 C C . GLY A 1 104 ? -0.299 5.975 15.656 1.00 81.19 104 GLY A C 1
ATOM 848 O O . GLY A 1 104 ? -0.450 5.577 16.810 1.00 81.19 104 GLY A O 1
ATOM 849 N N . PRO A 1 105 ? -1.335 6.262 14.849 1.00 75.56 105 PRO A N 1
ATOM 850 C CA . PRO A 1 105 ? -1.272 6.629 13.436 1.00 75.56 105 PRO A CA 1
ATOM 851 C C . PRO A 1 105 ? -0.771 8.067 13.218 1.00 75.56 105 PRO A C 1
ATOM 853 O O . PRO A 1 105 ? -1.234 9.005 13.852 1.00 75.56 105 PRO A O 1
ATOM 856 N N . LYS A 1 106 ? 0.211 8.256 12.328 1.00 74.19 106 LYS A N 1
ATOM 857 C CA . LYS A 1 106 ? 0.694 9.586 11.907 1.00 74.19 106 LYS A CA 1
ATOM 858 C C . LYS A 1 106 ? 0.223 9.885 10.489 1.00 74.19 106 LYS A C 1
ATOM 860 O O . LYS A 1 106 ? 0.354 9.016 9.624 1.00 74.19 106 LYS A O 1
ATOM 865 N N . ALA A 1 107 ? -0.262 11.104 10.249 1.00 61.34 107 ALA A N 1
ATOM 866 C CA . ALA A 1 107 ? -0.615 11.575 8.911 1.00 61.34 107 ALA A CA 1
ATOM 867 C C . ALA A 1 107 ? 0.587 11.483 7.960 1.00 61.34 107 ALA A C 1
ATOM 869 O O . ALA A 1 107 ? 1.728 11.785 8.328 1.00 61.34 107 ALA A O 1
ATOM 870 N N . ARG A 1 108 ? 0.334 11.031 6.732 1.00 60.84 108 ARG A N 1
ATOM 871 C CA . ARG A 1 108 ? 1.335 10.993 5.660 1.00 60.84 108 ARG A CA 1
ATOM 872 C C . ARG A 1 108 ? 1.294 12.311 4.869 1.00 60.84 108 ARG A C 1
ATOM 874 O O . ARG A 1 108 ? 0.279 12.996 4.903 1.00 60.84 108 ARG A O 1
ATOM 881 N N . PRO A 1 109 ? 2.380 12.693 4.169 1.00 58.81 109 PRO A N 1
ATOM 882 C CA . PRO A 1 109 ? 2.368 13.882 3.315 1.00 58.81 109 PRO A CA 1
ATOM 883 C C . PRO A 1 109 ? 1.201 13.852 2.312 1.00 58.81 109 PRO A C 1
ATOM 885 O O . PRO A 1 109 ? 0.927 12.799 1.734 1.00 58.81 109 PRO A O 1
ATOM 888 N N . ASP A 1 110 ? 0.555 15.002 2.080 1.00 53.81 110 ASP A N 1
ATOM 889 C CA . ASP A 1 110 ? -0.704 15.129 1.314 1.00 53.81 110 ASP A CA 1
ATOM 890 C C . ASP A 1 110 ? -0.629 14.610 -0.139 1.00 53.81 110 ASP A C 1
ATOM 892 O O . ASP A 1 110 ? -1.658 14.282 -0.730 1.00 53.81 110 ASP A O 1
ATOM 896 N N . ASN A 1 111 ? 0.578 14.449 -0.693 1.00 53.50 111 ASN A N 1
ATOM 897 C CA . ASN A 1 111 ? 0.831 13.907 -2.033 1.00 53.50 111 ASN A CA 1
ATOM 898 C C . ASN A 1 111 ? 0.675 12.375 -2.156 1.00 53.50 111 ASN A C 1
ATOM 900 O O . ASN A 1 111 ? 1.001 11.800 -3.196 1.00 53.50 111 ASN A O 1
ATOM 904 N N . ARG A 1 112 ? 0.238 11.691 -1.094 1.00 56.12 112 ARG A N 1
ATOM 905 C CA . ARG A 1 112 ? -0.055 10.251 -1.092 1.00 56.12 112 ARG A CA 1
ATOM 906 C C . ARG A 1 112 ? -1.563 10.051 -1.279 1.00 56.12 112 ARG A C 1
ATOM 908 O O . ARG A 1 112 ? -2.350 10.415 -0.407 1.00 56.12 112 ARG A O 1
ATOM 915 N N . TYR A 1 113 ? -1.951 9.456 -2.407 1.00 53.25 113 TYR A N 1
ATOM 916 C CA . TYR A 1 113 ? -3.364 9.286 -2.776 1.00 53.25 113 TYR A CA 1
ATOM 917 C C . TYR A 1 113 ? -4.087 8.155 -2.022 1.00 53.25 113 TYR A C 1
ATOM 919 O O . TYR A 1 113 ? -5.291 8.236 -1.832 1.00 53.25 113 TYR A O 1
ATOM 927 N N . TYR A 1 114 ? -3.368 7.125 -1.556 1.00 54.28 114 TYR A N 1
ATOM 928 C CA . TYR A 1 114 ? -3.991 5.874 -1.074 1.00 54.28 114 TYR A CA 1
ATOM 929 C C . TYR A 1 114 ? -3.631 5.471 0.369 1.00 54.28 114 TYR A C 1
ATOM 931 O O . TYR A 1 114 ? -4.083 4.438 0.853 1.00 54.28 114 TYR A O 1
ATOM 939 N N . ALA A 1 115 ? -2.788 6.245 1.062 1.00 58.66 115 ALA A N 1
ATOM 940 C CA . ALA A 1 115 ? -2.336 5.943 2.424 1.00 58.66 115 ALA A CA 1
ATOM 941 C C . ALA A 1 115 ? -2.428 7.199 3.291 1.00 58.66 115 ALA A C 1
ATOM 943 O O . ALA A 1 115 ? -1.599 8.104 3.171 1.00 58.66 115 ALA A O 1
ATOM 944 N N . GLU A 1 116 ? -3.446 7.250 4.147 1.00 61.47 116 GLU A N 1
ATOM 945 C CA . GLU A 1 116 ? -3.809 8.455 4.897 1.00 61.47 116 GLU A CA 1
ATOM 946 C C . GLU A 1 116 ? -2.995 8.569 6.187 1.00 61.47 116 GLU A C 1
ATOM 948 O O . GLU A 1 116 ? -2.459 9.632 6.512 1.00 61.47 116 GLU A O 1
ATOM 953 N N . THR A 1 117 ? -2.828 7.451 6.897 1.00 77.12 117 THR A N 1
ATOM 954 C CA . THR A 1 117 ? -2.026 7.398 8.123 1.00 77.12 117 THR A CA 1
ATOM 955 C C . THR A 1 117 ? -1.211 6.111 8.228 1.00 77.12 117 THR A C 1
ATOM 957 O O . THR A 1 117 ? -1.569 5.094 7.641 1.00 77.12 117 THR A O 1
ATOM 960 N N . ARG A 1 118 ? -0.096 6.161 8.970 1.00 87.94 118 ARG A N 1
ATOM 961 C CA . ARG A 1 118 ? 0.800 5.017 9.221 1.00 87.94 118 ARG A CA 1
ATOM 962 C C . ARG A 1 118 ? 0.963 4.746 10.707 1.00 87.94 118 ARG A C 1
ATOM 964 O O . ARG A 1 118 ? 1.220 5.684 11.465 1.00 87.94 118 ARG A O 1
ATOM 971 N N . ALA A 1 119 ? 0.911 3.478 11.092 1.00 92.25 119 ALA A N 1
ATOM 972 C CA . ALA A 1 119 ? 1.187 3.001 12.441 1.00 92.25 119 ALA A CA 1
ATOM 973 C C . ALA A 1 119 ? 2.050 1.726 12.425 1.00 92.25 119 ALA A C 1
ATOM 975 O O . ALA A 1 119 ? 2.428 1.231 11.358 1.00 92.25 119 ALA A O 1
ATOM 976 N N . THR A 1 120 ? 2.401 1.222 13.608 1.00 94.56 120 THR A N 1
ATOM 977 C CA . THR A 1 120 ? 3.065 -0.076 13.782 1.00 94.56 120 THR A CA 1
ATOM 978 C C . THR A 1 120 ? 2.233 -1.011 14.644 1.00 94.56 120 THR A C 1
ATOM 980 O O . THR A 1 120 ? 1.459 -0.568 15.494 1.00 94.56 120 THR A O 1
ATOM 983 N N . ASP A 1 121 ? 2.410 -2.313 14.458 1.00 95.25 121 ASP A N 1
ATOM 984 C CA . ASP A 1 121 ? 1.984 -3.297 15.451 1.00 95.25 121 ASP A CA 1
ATOM 985 C C . ASP A 1 121 ? 3.023 -3.403 16.599 1.00 95.25 121 ASP A C 1
ATOM 987 O O . ASP A 1 121 ? 4.044 -2.701 16.573 1.00 95.25 121 ASP A O 1
ATOM 991 N N . PRO A 1 122 ? 2.772 -4.221 17.642 1.00 95.88 122 PRO A N 1
ATOM 992 C CA . PRO A 1 122 ? 3.711 -4.393 18.755 1.00 95.88 122 PRO A CA 1
ATOM 993 C C . PRO A 1 122 ? 5.076 -4.983 18.373 1.00 95.88 122 PRO A C 1
ATOM 995 O O . PRO A 1 122 ? 6.039 -4.762 19.100 1.00 95.88 122 PRO A O 1
ATOM 998 N N . GLU A 1 123 ? 5.169 -5.689 17.245 1.00 95.69 123 GLU A N 1
ATOM 999 C CA . GLU A 1 123 ? 6.409 -6.286 16.728 1.00 95.69 123 GLU A CA 1
ATOM 1000 C C . GLU A 1 123 ? 7.153 -5.333 15.775 1.00 95.69 123 GLU A C 1
ATOM 1002 O O . GLU A 1 123 ? 8.200 -5.667 15.225 1.00 95.69 123 GLU A O 1
ATOM 1007 N N . GLY A 1 124 ? 6.627 -4.121 15.573 1.00 91.25 124 GLY A N 1
ATOM 1008 C CA . GLY A 1 124 ? 7.229 -3.106 14.716 1.00 91.25 124 GLY A CA 1
ATOM 1009 C C . GLY A 1 124 ? 6.887 -3.251 13.233 1.00 91.25 124 GLY A C 1
ATOM 1010 O O . GLY A 1 124 ? 7.431 -2.497 12.422 1.00 91.25 124 GLY A O 1
ATOM 1011 N N . ASN A 1 125 ? 5.966 -4.146 12.855 1.00 94.06 125 ASN A N 1
ATOM 1012 C CA . ASN A 1 125 ? 5.503 -4.216 11.474 1.00 94.06 125 ASN A CA 1
ATOM 1013 C C . ASN A 1 125 ? 4.717 -2.951 11.142 1.00 94.06 125 ASN A C 1
ATOM 1015 O O . ASN A 1 125 ? 3.775 -2.574 11.843 1.00 94.06 125 ASN A O 1
ATOM 1019 N N . MET A 1 126 ? 5.105 -2.289 10.056 1.00 93.81 126 MET A N 1
ATOM 1020 C CA . MET A 1 126 ? 4.430 -1.085 9.593 1.00 93.81 126 MET A CA 1
ATOM 1021 C C . MET A 1 126 ? 3.126 -1.446 8.887 1.00 93.81 126 MET A C 1
ATOM 1023 O O . MET A 1 126 ? 3.103 -2.332 8.029 1.00 93.81 126 MET A O 1
ATOM 1027 N N . PHE A 1 127 ? 2.071 -0.688 9.178 1.00 93.75 127 PHE A N 1
ATOM 1028 C CA . PHE A 1 127 ? 0.846 -0.728 8.398 1.00 93.75 127 PHE A CA 1
ATOM 1029 C C . PHE A 1 127 ? 0.267 0.663 8.143 1.00 93.75 127 PHE A C 1
ATOM 1031 O O . PHE A 1 127 ? 0.429 1.585 8.946 1.00 93.75 127 PHE A O 1
ATOM 1038 N N . ASP A 1 128 ? -0.431 0.790 7.019 1.00 91.56 128 ASP A N 1
ATOM 1039 C CA . ASP A 1 128 ? -1.164 1.995 6.639 1.00 91.56 128 ASP A CA 1
ATOM 1040 C C . ASP A 1 128 ? -2.674 1.820 6.873 1.00 91.56 128 ASP A C 1
ATOM 1042 O O . ASP A 1 128 ? -3.204 0.707 6.830 1.00 91.56 128 ASP A O 1
ATOM 1046 N N . LEU A 1 129 ? -3.373 2.924 7.132 1.00 89.69 129 LEU A N 1
ATOM 1047 C CA . LEU A 1 129 ? -4.832 2.985 7.211 1.00 89.69 129 LEU A CA 1
ATOM 1048 C C . LEU A 1 129 ? -5.366 3.846 6.064 1.00 89.69 129 LEU A C 1
ATOM 1050 O O . LEU A 1 129 ? -4.812 4.911 5.767 1.00 89.69 129 LEU A O 1
ATOM 1054 N N . SER A 1 130 ? -6.453 3.391 5.447 1.00 86.38 130 SER A N 1
ATOM 1055 C CA . SER A 1 130 ? -7.199 4.142 4.436 1.00 86.38 130 SER A CA 1
ATOM 1056 C C . SER A 1 130 ? -8.696 3.897 4.586 1.00 86.38 130 SER A C 1
ATOM 1058 O O . SER A 1 130 ? -9.095 2.778 4.908 1.00 86.38 130 SER A O 1
ATOM 1060 N N . VAL A 1 131 ? -9.518 4.915 4.321 1.00 83.25 131 VAL A N 1
ATOM 1061 C CA . VAL A 1 131 ? -10.985 4.783 4.240 1.00 83.25 131 VAL A CA 1
ATOM 1062 C C . VAL A 1 131 ? -11.503 4.569 2.816 1.00 83.25 131 VAL A C 1
ATOM 1064 O O . VAL A 1 131 ? -12.601 4.049 2.625 1.00 83.25 131 VAL A O 1
ATOM 1067 N N . HIS A 1 132 ? -10.712 4.917 1.799 1.00 72.50 132 HIS A N 1
ATOM 1068 C CA . HIS A 1 132 ? -11.119 4.851 0.387 1.00 72.50 132 HIS A CA 1
ATOM 1069 C C . HIS A 1 132 ? -10.484 3.680 -0.376 1.00 72.50 132 HIS A C 1
ATOM 1071 O O . HIS A 1 132 ? -10.953 3.298 -1.453 1.00 72.50 132 HIS A O 1
ATOM 1077 N N . GLY A 1 133 ? -9.446 3.064 0.195 1.00 73.19 133 GLY A N 1
ATOM 1078 C CA . GLY A 1 133 ? -8.716 1.968 -0.427 1.00 73.19 133 GLY A CA 1
ATOM 1079 C C . GLY A 1 133 ? 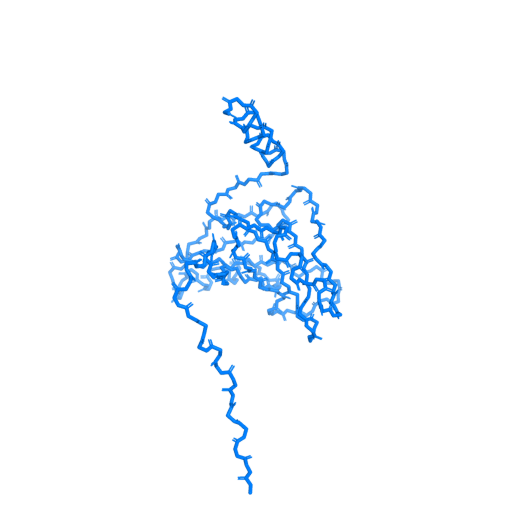-7.864 2.455 -1.598 1.00 73.19 133 GLY A C 1
ATOM 1080 O O . GLY A 1 133 ? -7.181 3.468 -1.501 1.00 73.19 133 GLY A O 1
ATOM 1081 N N . PHE A 1 134 ? -7.878 1.702 -2.698 1.00 68.06 134 PHE A N 1
ATOM 1082 C CA . PHE A 1 134 ? -6.969 1.903 -3.835 1.00 68.06 134 PHE A CA 1
ATOM 1083 C C . PHE A 1 134 ? -7.679 2.136 -5.178 1.00 68.06 134 PHE A C 1
ATOM 1085 O O . PHE A 1 134 ? -7.025 2.438 -6.169 1.00 68.06 134 PHE A O 1
ATOM 1092 N N . LEU A 1 135 ? -9.008 1.982 -5.234 1.00 60.62 135 LEU A N 1
ATOM 1093 C CA . LEU A 1 135 ? -9.781 2.114 -6.479 1.00 60.62 135 LEU A CA 1
ATOM 1094 C C . LEU A 1 135 ? -10.163 3.565 -6.800 1.00 60.62 135 LEU A C 1
ATOM 1096 O O . LEU A 1 135 ? -10.530 3.867 -7.932 1.00 60.62 135 LEU A O 1
ATOM 1100 N N . LYS A 1 136 ? -10.088 4.470 -5.819 1.00 61.25 136 LYS A N 1
ATOM 1101 C CA . LYS A 1 136 ? -10.320 5.903 -6.012 1.00 61.25 136 LYS A CA 1
ATOM 1102 C C . LYS A 1 136 ? -9.040 6.672 -5.723 1.00 61.25 136 LYS A C 1
ATOM 1104 O O . LYS A 1 136 ? -8.468 6.541 -4.644 1.00 61.25 136 LYS A O 1
ATOM 1109 N N . LYS A 1 137 ? -8.606 7.475 -6.694 1.00 56.50 137 LYS A N 1
ATOM 1110 C CA . LYS A 1 137 ? -7.559 8.483 -6.510 1.00 56.50 137 LYS A CA 1
ATOM 1111 C C . LYS A 1 137 ? -8.169 9.671 -5.780 1.00 56.50 137 LYS A C 1
ATOM 1113 O O . LYS A 1 137 ? -8.983 10.369 -6.372 1.00 56.50 137 LYS A O 1
ATOM 1118 N N . GLU A 1 138 ? -7.779 9.899 -4.531 1.00 57.09 138 GLU A N 1
ATOM 1119 C CA . GLU A 1 138 ? -8.185 11.091 -3.778 1.00 57.09 138 GLU A CA 1
ATOM 1120 C C . GLU A 1 138 ? -6.954 11.774 -3.166 1.00 57.09 138 GLU A C 1
ATOM 1122 O O . GLU A 1 138 ? -6.127 11.159 -2.488 1.00 57.09 138 GLU A O 1
ATOM 1127 N N . THR A 1 139 ? -6.797 13.065 -3.438 1.00 55.19 139 THR A N 1
ATOM 1128 C CA . THR A 1 139 ? -5.722 13.920 -2.919 1.00 55.19 139 THR A CA 1
ATOM 1129 C C . THR A 1 139 ? -6.019 14.409 -1.494 1.00 55.19 139 THR A C 1
ATOM 1131 O O 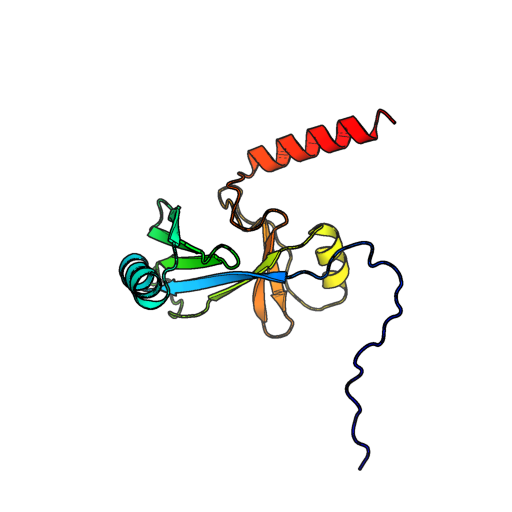. THR A 1 139 ? -7.141 14.313 -1.003 1.00 55.19 139 THR A O 1
ATOM 1134 N N . GLY A 1 140 ? -5.023 14.990 -0.810 1.00 51.53 140 GLY A N 1
ATOM 1135 C CA . GLY A 1 140 ? -5.231 15.700 0.468 1.00 51.53 140 GLY A CA 1
ATOM 1136 C C . GLY A 1 140 ? -6.269 16.814 0.418 1.00 51.53 140 GLY A C 1
ATOM 1137 O O . GLY A 1 140 ? -6.943 17.081 1.414 1.00 51.53 140 GLY A O 1
ATOM 1138 N N . GLU A 1 141 ? -6.417 17.438 -0.742 1.00 49.41 141 GLU A N 1
ATOM 1139 C CA . GLU A 1 141 ? -7.338 18.544 -0.976 1.00 49.41 141 GLU A CA 1
ATOM 1140 C C . GLU A 1 141 ? -8.760 18.037 -1.246 1.00 49.41 141 GLU A C 1
ATOM 1142 O O . GLU A 1 141 ? -9.713 18.569 -0.669 1.00 49.41 141 GLU A O 1
ATOM 1147 N N . ASP A 1 142 ? -8.902 16.934 -1.990 1.00 53.22 142 ASP A N 1
ATOM 1148 C CA . ASP A 1 142 ? -10.191 16.246 -2.178 1.00 53.22 142 ASP A CA 1
ATOM 1149 C C . ASP A 1 142 ? -10.774 15.825 -0.819 1.00 53.22 142 ASP A C 1
ATOM 1151 O O . ASP A 1 142 ? -11.955 16.040 -0.530 1.00 53.22 142 ASP A O 1
ATOM 1155 N N . ARG A 1 143 ? -9.901 15.341 0.079 1.00 56.41 143 ARG A N 1
ATOM 1156 C CA . ARG A 1 143 ? -10.246 14.940 1.452 1.00 56.41 143 ARG A CA 1
ATOM 1157 C C . ARG A 1 143 ? -10.778 16.101 2.303 1.00 56.41 143 ARG A C 1
ATOM 1159 O O . ARG A 1 143 ? -11.770 15.936 3.015 1.00 56.41 143 ARG A O 1
ATOM 1166 N N . LYS A 1 144 ? -10.155 17.285 2.236 1.00 54.66 144 LYS A N 1
ATOM 1167 C CA . LYS A 1 144 ? -10.602 18.480 2.989 1.00 54.66 144 LYS A CA 1
ATOM 1168 C C . LYS A 1 144 ? -11.949 19.000 2.484 1.00 54.66 144 LYS A C 1
ATOM 1170 O O . LYS A 1 144 ? -12.773 19.444 3.283 1.00 54.66 144 LYS A O 1
ATOM 1175 N N . THR A 1 145 ? -12.188 18.891 1.182 1.00 55.09 145 THR A N 1
ATOM 1176 C CA . THR A 1 145 ? -13.423 19.353 0.539 1.00 55.09 145 THR A CA 1
ATOM 1177 C C . THR A 1 145 ? -14.609 18.453 0.913 1.00 55.09 145 THR A C 1
ATOM 1179 O O . THR A 1 145 ? -15.629 18.948 1.396 1.00 55.09 145 THR A O 1
ATOM 1182 N N . ALA A 1 146 ? -14.439 17.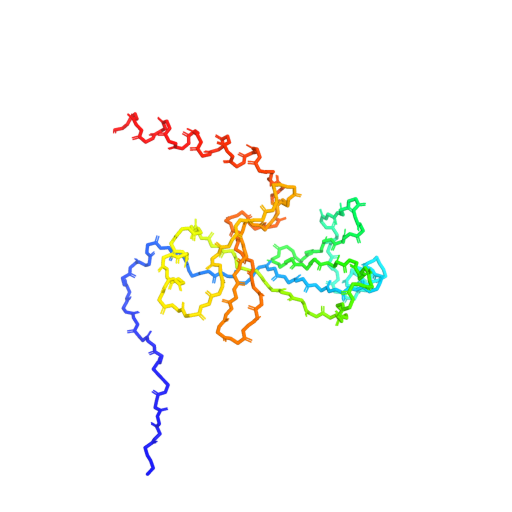125 0.847 1.00 54.09 146 ALA A N 1
ATOM 1183 C CA . ALA A 1 146 ? -15.472 16.157 1.233 1.00 54.09 146 ALA A CA 1
ATOM 1184 C C . ALA A 1 146 ? -15.821 16.188 2.739 1.00 54.09 146 ALA A C 1
ATOM 1186 O O . ALA A 1 146 ? -16.978 15.991 3.127 1.00 54.09 146 ALA A O 1
ATOM 1187 N N . ALA A 1 147 ? -14.842 16.454 3.613 1.00 54.50 147 ALA A N 1
ATOM 1188 C CA . ALA A 1 147 ? -15.082 16.611 5.051 1.00 54.50 147 ALA A CA 1
ATOM 1189 C C . ALA A 1 147 ? -15.909 17.875 5.376 1.00 54.50 147 ALA A C 1
ATOM 1191 O O . ALA A 1 147 ? -16.775 17.845 6.257 1.00 54.50 147 ALA A O 1
ATOM 1192 N N . GLY A 1 148 ? -15.695 18.969 4.635 1.00 44.94 148 GLY A N 1
ATOM 1193 C CA . GLY A 1 148 ? -16.472 20.205 4.766 1.00 44.94 148 GLY A CA 1
ATOM 1194 C C . GLY A 1 148 ? -17.947 20.043 4.373 1.00 44.94 148 GLY A C 1
ATOM 1195 O O . GLY A 1 148 ? -18.831 20.563 5.054 1.00 44.94 148 GLY A O 1
ATOM 1196 N N . GLU A 1 149 ? -18.237 19.265 3.328 1.00 46.53 149 GLU A N 1
ATOM 1197 C CA .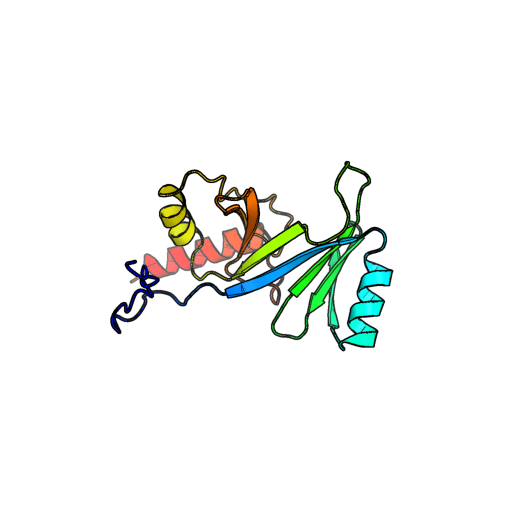 GLU A 1 149 ? -19.611 18.987 2.877 1.00 46.53 149 GLU A CA 1
ATOM 1198 C C . GLU A 1 149 ? -20.392 18.082 3.843 1.00 46.53 149 GLU A C 1
ATOM 1200 O O . GLU A 1 149 ? -21.570 18.337 4.120 1.00 46.53 149 GLU A O 1
ATOM 1205 N N . LYS A 1 150 ? -19.734 17.070 4.431 1.00 47.81 150 LYS A N 1
ATOM 1206 C CA . LYS A 1 150 ? -20.333 16.204 5.469 1.00 47.81 150 LYS A CA 1
ATOM 1207 C C . LYS A 1 150 ? -20.642 16.946 6.773 1.00 47.81 150 LYS A C 1
ATOM 1209 O O . LYS A 1 150 ? -21.538 16.538 7.510 1.00 47.81 150 LYS A O 1
ATOM 1214 N N . THR A 1 151 ? -19.912 18.020 7.069 1.00 45.84 151 THR A N 1
ATOM 1215 C CA . THR A 1 151 ? -20.142 18.836 8.271 1.00 45.84 151 THR A CA 1
ATOM 1216 C C . THR A 1 151 ? -21.360 19.747 8.080 1.00 45.84 151 THR A C 1
ATOM 1218 O O . THR A 1 151 ? -22.251 19.756 8.925 1.00 45.84 151 THR A O 1
ATOM 1221 N N . LYS A 1 152 ? -21.501 20.381 6.905 1.00 46.41 152 LYS A N 1
ATOM 1222 C CA . LYS A 1 152 ? -22.678 21.206 6.557 1.00 46.41 152 LYS A CA 1
ATOM 1223 C C . LYS A 1 152 ? -23.998 20.431 6.476 1.00 46.41 152 LYS A C 1
ATOM 1225 O O . LYS A 1 152 ? -25.062 21.002 6.689 1.00 46.41 152 LYS A O 1
ATOM 1230 N N . THR A 1 153 ? -23.954 19.142 6.148 1.00 42.94 153 THR A N 1
ATOM 1231 C CA . THR A 1 153 ? -25.156 18.289 6.102 1.00 42.94 153 THR A CA 1
ATOM 1232 C C . THR A 1 153 ? -25.604 17.805 7.482 1.00 42.94 153 THR A C 1
ATOM 1234 O O . THR A 1 153 ? -26.773 17.473 7.640 1.00 42.94 153 THR A O 1
ATOM 1237 N N . ARG A 1 154 ? -24.720 17.802 8.491 1.00 46.44 154 ARG A N 1
ATOM 1238 C CA . ARG A 1 154 ? -25.071 17.467 9.884 1.00 46.44 154 ARG A CA 1
ATOM 1239 C C . ARG A 1 154 ? -25.607 18.651 10.689 1.00 46.44 154 ARG A C 1
ATOM 1241 O O . ARG A 1 154 ? -26.291 18.420 11.672 1.00 46.44 154 ARG A O 1
ATOM 1248 N N . GLU A 1 155 ? -25.312 19.884 10.283 1.00 47.19 155 GLU A N 1
ATOM 1249 C CA . GLU A 1 155 ? -25.817 21.102 10.942 1.00 47.19 155 GLU A CA 1
ATOM 1250 C C . GLU A 1 155 ? -27.219 21.525 10.460 1.00 47.19 155 GLU A C 1
ATOM 1252 O O . GLU A 1 155 ? -27.837 22.390 11.069 1.00 47.19 155 GLU A O 1
ATOM 1257 N N . ASN A 1 156 ? -27.737 20.902 9.394 1.00 44.19 156 ASN A N 1
ATOM 1258 C CA . ASN A 1 156 ? -29.049 21.199 8.803 1.00 44.19 156 ASN A CA 1
ATOM 1259 C C . ASN A 1 156 ? -30.121 20.120 9.083 1.00 44.19 156 ASN A C 1
ATOM 1261 O O . ASN A 1 156 ? -31.105 20.041 8.344 1.00 44.19 156 ASN A O 1
ATOM 1265 N N . VAL A 1 157 ? -29.937 19.284 10.114 1.00 38.72 157 VAL A N 1
ATOM 1266 C CA . VAL A 1 157 ? -30.926 18.291 10.585 1.00 38.72 157 VAL A CA 1
ATOM 1267 C C . VAL A 1 157 ? -31.174 18.461 12.075 1.00 38.72 157 VAL A C 1
ATOM 1269 O O . VAL A 1 157 ? -30.174 18.559 12.818 1.00 38.72 157 VAL A O 1
#